Protein AF-A0A2D7IMR1-F1 (afdb_monomer_lite)

Secondary structure (DSSP, 8-state):
-----BSSGGGHHHHHHHHHHHHHHHHHHHHHHHH-TTTTHHHHHHHHHHHHHHHHHHHHHBTTGGGGS-HHHHS---SS---GGGS-----

Radius of gyration: 13.74 Å; chains: 1; bounding box: 32×26×37 Å

Sequence (92 aa):
MINSKAKFESQQKMLETIDKAFSQNLKLRDKLITKSDFENHAKIISTDLLLSELIKKRARLTQGGYNYIPVFMWDWNPHFPISKNLLPKIIR

pLDDT: mean 88.36, std 12.12, range [38.84, 98.0]

Foldseek 3Di:
DLPQDFPDPVCPVVLVVLVVVLVVLVVVLVVLVVVPCVVCVVVLVVSLLVLQVSLQVSLVGTPNRNVRRDPVSVVDDRPDDDPPVSHPPDDD

Structure (mmCIF, N/CA/C/O backbone):
data_AF-A0A2D7IMR1-F1
#
_entry.id   AF-A0A2D7IMR1-F1
#
loop_
_atom_site.group_PDB
_atom_site.id
_atom_site.type_symbol
_atom_site.label_atom_id
_atom_site.label_alt_id
_atom_site.label_comp_id
_atom_site.label_asym_id
_atom_site.label_entity_id
_atom_site.label_seq_id
_atom_site.pdbx_PDB_ins_code
_atom_site.Cartn_x
_atom_site.Cartn_y
_atom_site.Cartn_z
_atom_site.occupancy
_atom_site.B_iso_or_equiv
_atom_site.auth_seq_id
_atom_site.auth_comp_id
_atom_site.auth_asym_id
_atom_site.auth_atom_id
_atom_site.pdbx_PDB_model_num
ATOM 1 N N . MET A 1 1 ? 1.416 -14.921 -16.856 1.00 38.84 1 MET A N 1
ATOM 2 C CA . MET A 1 1 ? 2.149 -14.085 -15.879 1.00 38.84 1 MET A CA 1
ATOM 3 C C . MET A 1 1 ? 2.398 -12.728 -16.510 1.00 38.84 1 MET A C 1
ATOM 5 O O . MET A 1 1 ? 3.142 -12.658 -17.480 1.00 38.84 1 MET A O 1
ATOM 9 N N . ILE A 1 2 ? 1.746 -11.666 -16.032 1.00 46.50 2 ILE A N 1
ATOM 10 C CA . ILE A 1 2 ? 2.081 -10.305 -16.470 1.00 46.50 2 ILE A CA 1
ATOM 11 C C . ILE A 1 2 ? 3.400 -9.957 -15.781 1.00 46.50 2 ILE A C 1
ATOM 13 O O . ILE A 1 2 ? 3.423 -9.624 -14.600 1.00 46.50 2 ILE A O 1
ATOM 17 N N . ASN A 1 3 ? 4.510 -10.121 -16.502 1.00 50.66 3 ASN A N 1
ATOM 18 C CA . ASN A 1 3 ? 5.819 -9.669 -16.050 1.00 50.66 3 ASN A CA 1
ATOM 19 C C . ASN A 1 3 ? 5.788 -8.140 -15.998 1.00 50.66 3 ASN A C 1
ATOM 21 O O . ASN A 1 3 ? 5.951 -7.470 -17.016 1.00 50.66 3 ASN A O 1
ATOM 25 N N . SER A 1 4 ? 5.539 -7.586 -14.813 1.00 60.59 4 SER A N 1
ATOM 26 C CA . SER A 1 4 ? 5.587 -6.149 -14.551 1.00 60.59 4 SER A CA 1
ATOM 27 C C . SER A 1 4 ? 7.044 -5.675 -14.578 1.00 60.59 4 SER A C 1
ATOM 29 O O . SER A 1 4 ? 7.661 -5.482 -13.531 1.00 60.59 4 SER A O 1
ATOM 31 N N . LYS A 1 5 ? 7.624 -5.574 -15.776 1.00 70.50 5 LYS A N 1
ATOM 32 C CA . LYS A 1 5 ? 8.998 -5.109 -15.971 1.00 70.50 5 LYS A CA 1
ATOM 33 C C . LYS A 1 5 ? 9.099 -3.618 -15.661 1.00 70.50 5 LYS A C 1
ATOM 35 O O . LYS A 1 5 ? 8.274 -2.816 -16.113 1.00 70.50 5 LYS A O 1
ATOM 40 N N . ALA A 1 6 ? 10.129 -3.252 -14.905 1.00 80.44 6 ALA A N 1
ATOM 41 C CA . ALA A 1 6 ? 10.515 -1.860 -14.748 1.00 80.44 6 ALA A CA 1
ATOM 42 C C . ALA A 1 6 ? 10.835 -1.220 -16.104 1.00 80.44 6 ALA A C 1
ATOM 44 O O . ALA A 1 6 ? 11.272 -1.896 -17.036 1.00 80.44 6 ALA A O 1
ATOM 45 N N . LYS A 1 7 ? 10.639 0.099 -16.205 1.00 82.69 7 LYS A N 1
ATOM 46 C CA . LYS A 1 7 ? 11.017 0.869 -17.398 1.00 82.69 7 LYS A CA 1
ATOM 47 C C . LYS A 1 7 ? 12.531 0.831 -17.644 1.00 82.69 7 LYS A C 1
ATOM 49 O O . LYS A 1 7 ? 12.962 0.856 -18.791 1.00 82.69 7 LYS A O 1
ATOM 54 N N . PHE A 1 8 ? 13.316 0.754 -16.571 1.00 83.31 8 PHE A N 1
ATOM 55 C CA . PHE A 1 8 ? 14.766 0.584 -16.601 1.00 83.31 8 PHE A CA 1
ATOM 56 C C . PHE A 1 8 ? 15.174 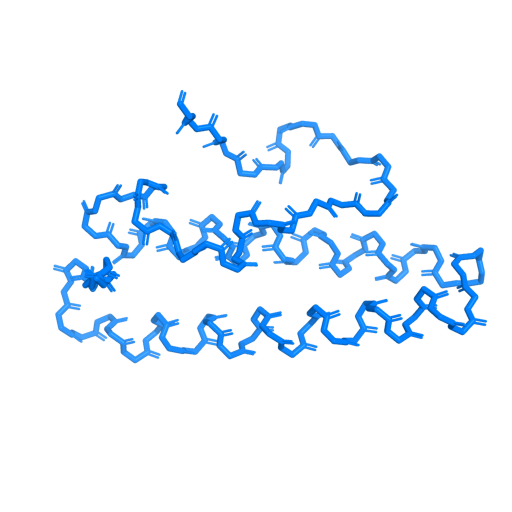-0.519 -15.620 1.00 83.31 8 PHE A C 1
ATOM 58 O O . PHE A 1 8 ? 14.602 -0.606 -14.534 1.00 83.31 8 PHE A O 1
ATOM 65 N N . GLU A 1 9 ? 16.188 -1.324 -15.946 1.00 79.62 9 GLU A N 1
ATOM 66 C CA . GLU A 1 9 ? 16.672 -2.400 -15.059 1.00 79.62 9 GLU A CA 1
ATOM 67 C C . GLU A 1 9 ? 17.098 -1.874 -13.681 1.00 79.62 9 GLU A C 1
ATOM 69 O O . GLU A 1 9 ? 16.800 -2.481 -12.653 1.00 79.62 9 GLU A O 1
ATOM 74 N N . SER A 1 10 ? 17.688 -0.676 -13.637 1.00 82.00 10 SER A N 1
ATOM 75 C CA . SER A 1 10 ? 18.067 0.012 -12.396 1.00 82.00 10 SER A CA 1
ATOM 76 C C . SER A 1 10 ? 16.882 0.313 -11.466 1.00 82.00 10 SER A C 1
ATOM 78 O O . SER A 1 10 ? 17.071 0.491 -10.263 1.00 82.00 10 SER A O 1
ATOM 80 N N . GLN A 1 11 ? 15.652 0.340 -11.990 1.00 86.56 11 GLN A N 1
ATOM 81 C CA . GLN A 1 11 ? 14.426 0.577 -11.225 1.00 86.56 11 GLN A CA 1
ATOM 82 C C . GLN A 1 11 ? 13.770 -0.716 -10.719 1.00 86.56 11 GLN A C 1
ATOM 84 O O . GLN A 1 11 ? 12.836 -0.642 -9.920 1.00 86.56 11 GLN A O 1
ATOM 89 N N . GLN A 1 12 ? 14.256 -1.895 -11.120 1.00 87.50 12 GLN A N 1
ATOM 90 C CA . GLN A 1 12 ? 13.667 -3.179 -10.731 1.00 87.50 12 GLN A CA 1
ATOM 91 C C . GLN A 1 12 ? 13.677 -3.375 -9.207 1.00 87.50 12 GLN A C 1
ATOM 93 O O . GLN A 1 12 ? 12.642 -3.661 -8.605 1.00 87.50 12 GLN A O 1
ATOM 98 N N . LYS A 1 13 ? 14.807 -3.073 -8.556 1.00 89.50 13 LYS A N 1
ATOM 99 C CA . LYS A 1 13 ? 14.936 -3.101 -7.088 1.00 89.50 13 LYS A CA 1
ATOM 100 C C . LYS A 1 13 ? 13.960 -2.142 -6.388 1.00 89.50 13 LYS A C 1
ATOM 102 O O . LYS A 1 13 ? 13.510 -2.393 -5.268 1.00 89.50 13 LYS A O 1
ATOM 107 N N . MET A 1 14 ? 13.621 -1.030 -7.042 1.00 91.25 14 MET A N 1
ATOM 108 C CA . MET A 1 14 ? 12.659 -0.064 -6.516 1.00 91.25 14 MET A CA 1
ATOM 109 C C . MET A 1 14 ? 11.224 -0.591 -6.612 1.00 91.25 14 MET A C 1
ATOM 111 O O . MET A 1 14 ? 10.469 -0.422 -5.657 1.00 91.25 14 MET A O 1
ATOM 115 N N . LEU A 1 15 ? 10.864 -1.276 -7.706 1.00 91.19 15 LEU A N 1
ATOM 116 C CA . LEU A 1 15 ? 9.572 -1.963 -7.817 1.00 91.19 15 LEU A CA 1
ATOM 117 C C . LEU A 1 15 ? 9.404 -3.021 -6.724 1.00 91.19 15 LEU A C 1
ATOM 119 O O . LEU A 1 15 ? 8.399 -3.006 -6.023 1.00 91.19 15 LEU A O 1
ATOM 123 N N . GLU A 1 16 ? 10.411 -3.868 -6.509 1.00 91.12 16 GLU A N 1
ATOM 124 C CA . GLU A 1 16 ? 10.386 -4.893 -5.455 1.00 91.12 16 GLU A CA 1
ATOM 125 C C . GLU A 1 16 ? 10.226 -4.281 -4.057 1.00 91.12 16 GLU A C 1
ATOM 127 O O . GLU A 1 16 ? 9.488 -4.792 -3.211 1.00 91.12 16 GLU A O 1
ATOM 132 N N . THR A 1 17 ? 10.880 -3.141 -3.820 1.00 93.94 17 THR A N 1
ATOM 133 C CA . THR A 1 17 ? 10.751 -2.399 -2.561 1.00 93.94 17 THR A CA 1
ATOM 134 C C . THR A 1 17 ? 9.332 -1.862 -2.373 1.00 93.94 17 THR A C 1
ATOM 136 O O . THR A 1 17 ? 8.783 -1.959 -1.274 1.00 93.94 17 THR A O 1
ATOM 139 N N . ILE A 1 18 ? 8.713 -1.335 -3.434 1.00 94.94 18 ILE A N 1
ATOM 140 C CA . ILE A 1 18 ? 7.320 -0.875 -3.404 1.00 94.94 18 ILE A CA 1
ATOM 141 C C . ILE A 1 18 ? 6.369 -2.051 -3.154 1.00 94.94 18 ILE A C 1
ATOM 143 O O . ILE A 1 18 ? 5.490 -1.938 -2.303 1.00 94.94 18 ILE A O 1
ATOM 147 N N . ASP A 1 19 ? 6.576 -3.185 -3.823 1.00 93.62 19 ASP A N 1
ATOM 148 C CA . ASP A 1 19 ? 5.741 -4.384 -3.689 1.00 93.62 19 ASP A CA 1
ATOM 149 C C . ASP A 1 19 ? 5.783 -4.938 -2.257 1.00 93.62 19 ASP A C 1
ATOM 151 O O . ASP A 1 19 ? 4.746 -5.255 -1.657 1.00 93.62 19 ASP A O 1
ATOM 155 N N . LYS A 1 20 ? 6.979 -4.970 -1.659 1.00 95.56 20 LYS A N 1
ATOM 156 C CA . LYS A 1 20 ? 7.171 -5.349 -0.256 1.00 95.56 20 LYS A CA 1
ATOM 157 C C . LYS A 1 20 ? 6.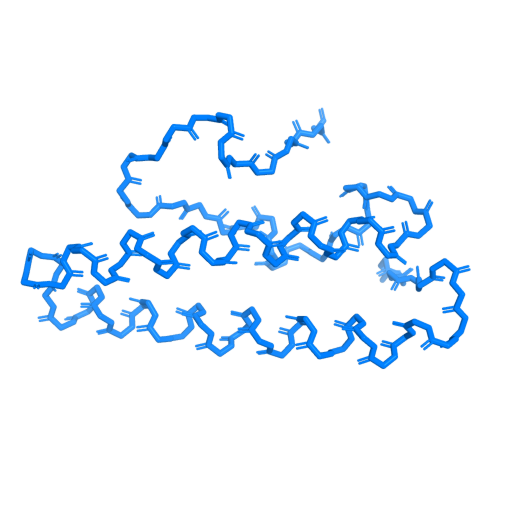506 -4.357 0.697 1.00 95.56 20 LYS A C 1
ATOM 159 O O . LYS A 1 20 ? 5.790 -4.785 1.604 1.00 95.56 20 LYS A O 1
ATOM 164 N N . ALA A 1 21 ? 6.709 -3.054 0.492 1.00 97.12 21 ALA A N 1
ATOM 165 C CA . ALA A 1 21 ? 6.116 -2.014 1.328 1.00 97.12 21 ALA A CA 1
ATOM 166 C C . ALA A 1 21 ? 4.583 -2.051 1.272 1.00 97.12 21 ALA A C 1
ATOM 168 O O . ALA A 1 21 ? 3.931 -1.968 2.312 1.00 97.12 21 ALA A O 1
ATOM 169 N N . PHE A 1 22 ? 4.005 -2.239 0.085 1.00 97.25 22 PHE A N 1
ATOM 170 C CA . PHE A 1 22 ? 2.562 -2.376 -0.092 1.00 97.25 22 PHE A CA 1
ATOM 171 C C . PHE A 1 22 ? 2.033 -3.573 0.698 1.00 97.25 22 PHE A C 1
ATOM 173 O O . PHE A 1 22 ? 1.140 -3.429 1.527 1.00 97.25 22 PHE A O 1
ATOM 180 N N . SER A 1 23 ? 2.653 -4.742 0.520 1.00 96.81 23 SER A N 1
ATOM 181 C CA . SER A 1 23 ? 2.240 -5.978 1.194 1.00 96.81 23 SER A CA 1
ATOM 182 C C . SER A 1 23 ? 2.314 -5.874 2.722 1.00 96.81 23 SER A C 1
ATOM 184 O O . SER A 1 23 ? 1.455 -6.395 3.432 1.00 96.81 23 SER A O 1
ATOM 186 N N . GLN A 1 24 ? 3.342 -5.205 3.250 1.00 97.75 24 GLN A N 1
ATOM 187 C CA . GLN A 1 24 ? 3.500 -4.987 4.690 1.00 97.75 24 GLN A CA 1
ATOM 188 C C . GLN A 1 24 ? 2.435 -4.037 5.248 1.00 97.75 24 GLN A C 1
ATOM 190 O O . GLN A 1 24 ? 1.860 -4.322 6.299 1.00 97.75 24 GLN A O 1
ATOM 195 N N . ASN A 1 25 ? 2.150 -2.942 4.542 1.00 98.00 25 ASN A N 1
ATOM 196 C CA . ASN A 1 25 ? 1.154 -1.962 4.972 1.00 98.00 25 ASN A CA 1
ATOM 197 C C . ASN A 1 25 ? -0.277 -2.491 4.841 1.00 98.00 25 ASN A C 1
ATOM 199 O O . ASN A 1 25 ? -1.092 -2.223 5.717 1.00 98.00 25 ASN A O 1
ATOM 203 N N . LEU A 1 26 ? -0.564 -3.315 3.829 1.00 97.69 26 LEU A N 1
ATOM 204 C CA . LEU A 1 26 ? -1.856 -3.985 3.700 1.00 97.69 26 LEU A CA 1
ATOM 205 C C . LEU A 1 26 ? -2.122 -4.887 4.914 1.00 97.69 26 LEU A C 1
ATOM 207 O O . LEU A 1 26 ? -3.117 -4.712 5.608 1.00 97.69 26 LEU A O 1
ATOM 211 N N . LYS A 1 27 ? -1.152 -5.743 5.273 1.00 97.50 27 LYS A N 1
ATOM 212 C CA . LYS A 1 27 ? -1.234 -6.590 6.477 1.00 97.50 27 LYS A CA 1
ATOM 213 C C . LYS A 1 27 ? -1.381 -5.782 7.767 1.00 97.50 27 LYS A C 1
ATOM 215 O O . LYS A 1 27 ? -2.047 -6.231 8.697 1.00 97.50 27 LYS A O 1
ATOM 220 N N . LEU A 1 28 ? -0.718 -4.628 7.871 1.00 97.31 28 LEU A N 1
ATOM 221 C CA . LEU A 1 28 ? -0.860 -3.740 9.026 1.00 97.31 28 LEU A CA 1
ATOM 222 C C . LEU A 1 28 ? -2.283 -3.184 9.112 1.00 97.31 28 LEU A C 1
ATOM 224 O O . LEU A 1 28 ? -2.892 -3.238 10.177 1.00 97.31 28 LEU A O 1
ATOM 228 N N . ARG A 1 29 ? -2.817 -2.688 7.998 1.00 97.50 29 ARG A N 1
ATOM 229 C CA . ARG A 1 29 ? -4.170 -2.144 7.925 1.00 97.50 29 ARG A CA 1
ATOM 230 C C . ARG A 1 29 ? -5.230 -3.195 8.233 1.00 97.50 29 ARG A C 1
ATOM 232 O O . ARG A 1 29 ? -6.103 -2.922 9.049 1.00 97.50 29 ARG A O 1
ATOM 239 N N . ASP A 1 30 ? -5.099 -4.410 7.713 1.00 97.50 30 ASP A N 1
ATOM 240 C CA . ASP A 1 30 ? -6.036 -5.497 8.021 1.00 97.50 30 ASP A CA 1
ATOM 241 C C . ASP A 1 30 ? -6.016 -5.863 9.515 1.00 97.50 30 ASP A C 1
ATOM 243 O O . ASP A 1 30 ? -7.063 -6.100 10.122 1.00 97.50 30 ASP A O 1
ATOM 247 N N . LYS A 1 31 ? -4.839 -5.820 10.159 1.00 97.69 31 LYS A N 1
ATOM 248 C CA . LYS A 1 31 ? -4.727 -5.977 11.619 1.00 97.69 31 LYS A CA 1
ATOM 249 C C . LYS A 1 31 ? -5.403 -4.841 12.386 1.00 97.69 31 LYS A C 1
ATOM 251 O O . LYS A 1 31 ? -5.977 -5.103 13.438 1.00 97.69 31 LYS A O 1
ATOM 256 N N . LEU A 1 32 ? -5.306 -3.598 11.910 1.00 97.44 32 LEU A N 1
ATOM 257 C CA . LEU A 1 32 ? -5.961 -2.448 12.545 1.00 97.44 32 LEU A CA 1
ATOM 258 C C . LEU A 1 32 ? -7.486 -2.570 12.464 1.00 97.44 32 LEU A C 1
ATOM 260 O O . LEU A 1 32 ? -8.145 -2.411 13.487 1.00 97.44 32 LEU A O 1
ATOM 264 N N . ILE A 1 33 ? -8.012 -2.935 11.290 1.00 96.94 33 ILE A N 1
ATOM 265 C CA . ILE A 1 33 ? -9.443 -3.202 11.077 1.00 96.94 33 ILE A CA 1
ATOM 266 C C . ILE A 1 33 ? -9.920 -4.321 12.008 1.00 96.94 33 ILE A C 1
ATOM 268 O O . ILE A 1 33 ? -10.897 -4.151 12.725 1.00 96.94 33 ILE A 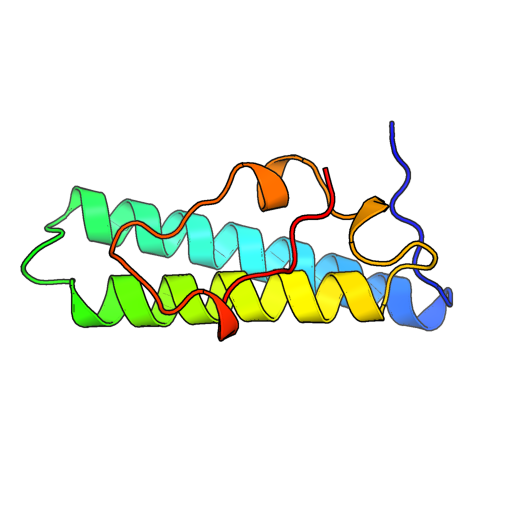O 1
ATOM 272 N N . THR A 1 34 ? -9.190 -5.441 12.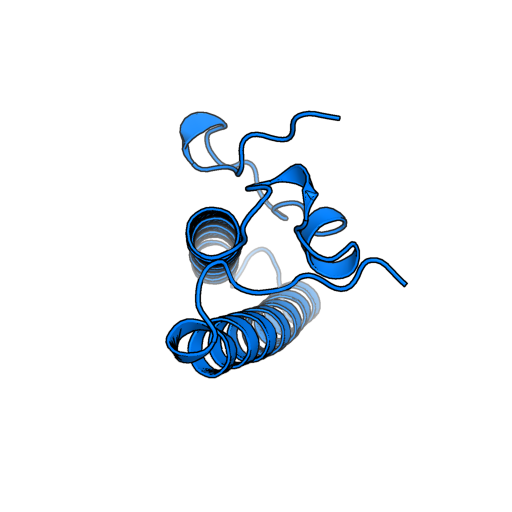053 1.00 97.00 34 THR A N 1
ATOM 273 C CA . THR A 1 34 ? -9.556 -6.602 12.886 1.00 97.00 34 THR A CA 1
ATOM 274 C C . THR A 1 34 ? -9.572 -6.269 14.382 1.00 97.00 34 THR A C 1
ATOM 276 O O . THR A 1 34 ? -10.354 -6.847 15.128 1.00 97.00 34 THR A O 1
ATOM 279 N N . LYS A 1 35 ? -8.698 -5.363 14.844 1.00 96.06 35 LYS A N 1
ATOM 280 C CA . LYS A 1 35 ? -8.656 -4.948 16.254 1.00 96.06 35 LYS A CA 1
ATOM 281 C C . LYS A 1 35 ? -9.823 -4.039 16.625 1.00 96.06 35 LYS A C 1
ATOM 283 O O . LYS A 1 35 ? -10.456 -4.274 17.644 1.00 96.06 35 LYS A O 1
ATOM 288 N N . SER A 1 36 ? -10.030 -2.979 15.849 1.00 95.19 36 SER A N 1
ATOM 289 C CA . SER A 1 36 ? -11.143 -2.033 15.974 1.00 95.19 36 SER A CA 1
ATOM 290 C C . SER A 1 36 ? -10.990 -0.995 14.868 1.00 95.19 36 SER A C 1
ATOM 292 O O . SER A 1 36 ? -10.017 -0.233 14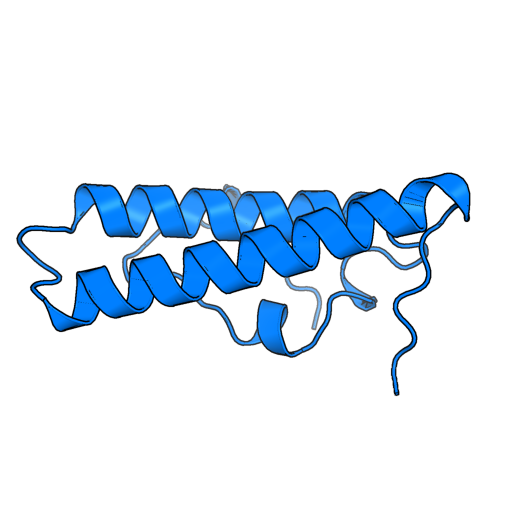.857 1.00 95.19 36 SER A O 1
ATOM 294 N N . ASP A 1 37 ? -11.925 -0.965 13.928 1.00 92.06 37 ASP A N 1
ATOM 295 C CA . ASP A 1 37 ? -11.945 0.011 12.842 1.00 92.06 37 ASP A CA 1
ATOM 296 C C . ASP A 1 37 ? -12.241 1.432 13.354 1.00 92.06 37 ASP A C 1
ATOM 298 O O . ASP A 1 37 ? -11.610 2.389 12.904 1.00 92.06 37 ASP A O 1
ATOM 302 N N . PHE A 1 38 ? -13.111 1.559 14.358 1.00 93.88 38 PHE A N 1
ATOM 303 C CA . PHE A 1 38 ? -13.469 2.818 15.004 1.00 93.88 38 PHE A CA 1
ATOM 304 C C . PHE A 1 38 ? -12.277 3.454 15.729 1.00 93.88 38 PHE A C 1
ATOM 306 O O . PHE A 1 38 ? -11.919 4.601 15.459 1.00 93.88 38 PHE A O 1
ATOM 313 N N . GLU A 1 39 ? -11.597 2.705 16.603 1.00 95.94 39 GLU A N 1
ATOM 314 C CA . GLU A 1 39 ? -10.459 3.236 17.372 1.00 95.94 39 GLU A CA 1
ATOM 315 C C . GLU A 1 39 ? -9.239 3.513 16.487 1.00 95.94 39 GLU A C 1
ATOM 317 O O . GLU A 1 39 ? -8.434 4.405 16.767 1.00 95.94 39 GLU A O 1
ATOM 322 N N . ASN A 1 40 ? -9.087 2.754 15.399 1.00 96.44 40 ASN A N 1
ATOM 323 C CA . ASN A 1 40 ? -7.965 2.899 14.477 1.00 96.44 40 ASN A CA 1
ATOM 324 C C . ASN A 1 40 ? -8.310 3.702 13.220 1.00 96.44 40 ASN A C 1
ATOM 326 O O . ASN A 1 40 ? -7.482 3.754 12.310 1.00 96.44 40 ASN A O 1
ATOM 330 N N . HIS A 1 41 ? -9.465 4.370 13.177 1.00 95.81 41 HIS A N 1
ATOM 331 C CA . HIS A 1 41 ? -9.990 5.052 11.994 1.00 95.81 41 HIS A CA 1
ATOM 332 C C . HIS A 1 41 ? -8.941 5.926 11.286 1.00 95.81 41 HIS A C 1
ATOM 334 O O . HIS A 1 41 ? -8.638 5.733 10.108 1.00 95.81 41 HIS A O 1
ATOM 340 N N . ALA A 1 42 ? -8.288 6.830 12.026 1.00 95.81 42 ALA A N 1
ATOM 341 C CA . ALA A 1 42 ? -7.267 7.718 11.468 1.00 95.81 42 ALA A CA 1
ATOM 342 C C . ALA A 1 42 ? -6.038 6.966 10.918 1.00 95.81 42 ALA A C 1
ATOM 344 O O . ALA A 1 42 ? -5.475 7.360 9.896 1.00 95.81 42 ALA A O 1
ATOM 345 N N . LYS A 1 43 ? -5.630 5.868 11.570 1.00 97.25 43 LYS A N 1
ATOM 346 C CA . LYS A 1 43 ? -4.498 5.032 11.133 1.00 97.25 43 LYS A CA 1
ATOM 347 C C . LYS A 1 43 ? -4.851 4.204 9.901 1.00 97.25 43 LYS A C 1
ATOM 349 O O . LYS A 1 43 ? -3.996 3.983 9.048 1.00 97.25 43 LYS A O 1
ATOM 354 N N . ILE A 1 44 ? -6.096 3.747 9.797 1.00 97.94 44 ILE A N 1
ATOM 355 C CA . ILE A 1 44 ? -6.589 3.017 8.627 1.00 97.94 44 ILE A CA 1
ATOM 356 C C . ILE A 1 44 ? -6.606 3.951 7.417 1.00 97.94 44 ILE A C 1
ATOM 358 O O . ILE A 1 44 ? -6.012 3.609 6.398 1.00 97.94 44 ILE A O 1
ATOM 362 N N . ILE A 1 45 ? -7.163 5.161 7.556 1.00 96.12 45 ILE A N 1
ATOM 363 C CA . ILE A 1 45 ? -7.154 6.170 6.485 1.00 96.12 45 ILE A CA 1
ATOM 364 C C . ILE A 1 45 ? -5.724 6.507 6.056 1.00 96.12 45 ILE A C 1
ATOM 366 O O . ILE A 1 45 ? -5.429 6.509 4.862 1.00 96.12 45 ILE A O 1
ATOM 370 N N . SER A 1 46 ? -4.817 6.775 7.001 1.00 96.75 46 SER A N 1
ATOM 371 C CA . SER A 1 46 ? -3.432 7.114 6.651 1.00 96.75 46 SER A CA 1
ATOM 372 C C . SER A 1 46 ? -2.709 5.958 5.954 1.00 96.75 46 SER A C 1
ATOM 374 O O . SER A 1 46 ? -1.959 6.187 5.002 1.00 96.75 46 SER A O 1
ATOM 376 N N . THR A 1 47 ? -2.979 4.716 6.363 1.00 97.50 47 THR A N 1
ATOM 377 C CA . THR A 1 47 ? -2.415 3.530 5.709 1.00 97.50 47 THR A CA 1
ATOM 378 C C . THR A 1 47 ? -2.995 3.339 4.308 1.00 97.50 47 THR A C 1
ATOM 380 O O . THR A 1 47 ? -2.250 3.050 3.377 1.00 97.50 47 THR A O 1
ATOM 383 N N . ASP A 1 48 ? -4.292 3.571 4.114 1.00 96.94 48 ASP A N 1
ATOM 384 C CA . ASP A 1 48 ? -4.932 3.502 2.798 1.00 96.94 48 ASP A CA 1
ATOM 385 C C . ASP A 1 48 ? -4.420 4.588 1.836 1.00 96.94 48 ASP A C 1
ATOM 387 O O . ASP A 1 48 ? -4.179 4.319 0.657 1.00 96.94 48 ASP A O 1
ATOM 391 N N . LEU A 1 49 ? -4.159 5.800 2.333 1.00 96.62 49 LEU A N 1
ATOM 392 C CA . LEU A 1 49 ? -3.495 6.846 1.549 1.00 96.62 49 LEU A CA 1
ATOM 393 C C . LEU A 1 49 ? -2.081 6.429 1.129 1.00 96.62 49 LEU A C 1
ATOM 395 O O . LEU A 1 49 ? -1.696 6.627 -0.024 1.00 96.62 49 LEU A O 1
ATOM 399 N N . LEU A 1 50 ? -1.319 5.809 2.034 1.00 96.75 50 LEU A N 1
ATOM 400 C CA . LEU A 1 50 ? 0.008 5.282 1.720 1.00 96.75 50 LEU A CA 1
ATOM 401 C C . LEU A 1 50 ? -0.056 4.177 0.654 1.00 96.75 50 LEU A C 1
ATOM 403 O O . LEU A 1 50 ? 0.742 4.197 -0.284 1.00 96.75 50 LEU A O 1
ATOM 407 N N . LEU A 1 51 ? -1.003 3.241 0.765 1.00 97.12 51 LEU A N 1
ATOM 408 C CA . LEU A 1 51 ? -1.209 2.175 -0.221 1.00 97.12 51 LEU A CA 1
ATOM 409 C C . LEU A 1 51 ? -1.527 2.755 -1.605 1.00 97.12 51 LEU A C 1
ATOM 411 O O . LEU A 1 51 ? -0.898 2.360 -2.589 1.00 97.12 51 LEU A O 1
ATOM 415 N N . SER A 1 52 ? -2.400 3.764 -1.675 1.00 95.44 52 SER A N 1
ATOM 416 C CA . SER A 1 52 ? -2.670 4.495 -2.917 1.00 95.44 52 SER A CA 1
ATOM 417 C C . SER A 1 52 ? -1.402 5.113 -3.520 1.00 95.44 52 SER A C 1
ATOM 419 O O . SER A 1 52 ? -1.107 4.923 -4.703 1.00 95.44 52 SER A O 1
ATOM 421 N N . GLU A 1 53 ? -0.603 5.821 -2.717 1.00 95.31 53 GLU A N 1
ATOM 422 C CA . GLU A 1 53 ? 0.634 6.448 -3.193 1.00 95.31 53 GLU A CA 1
ATOM 423 C C . GLU A 1 53 ? 1.670 5.425 -3.671 1.00 95.31 53 GLU A C 1
ATOM 425 O O . GLU A 1 53 ? 2.381 5.675 -4.648 1.00 95.31 53 GLU A O 1
ATOM 430 N N . LEU A 1 54 ? 1.743 4.252 -3.038 1.00 95.62 54 LEU A N 1
ATOM 431 C CA . LEU A 1 54 ? 2.603 3.158 -3.490 1.00 95.62 54 LEU A CA 1
ATOM 432 C C . LEU A 1 54 ? 2.175 2.640 -4.870 1.00 95.62 54 LEU A C 1
ATOM 434 O O . LEU A 1 54 ? 3.035 2.495 -5.739 1.00 95.62 54 LEU A O 1
ATOM 438 N N . ILE A 1 55 ? 0.872 2.466 -5.121 1.00 93.94 55 ILE A N 1
ATOM 439 C CA . ILE A 1 55 ? 0.353 2.078 -6.446 1.00 93.94 55 ILE A CA 1
ATOM 440 C C . ILE A 1 55 ? 0.722 3.133 -7.497 1.00 93.94 55 ILE A C 1
ATOM 442 O O . ILE A 1 55 ? 1.251 2.800 -8.561 1.00 93.94 55 ILE A O 1
ATOM 446 N N . LYS A 1 56 ? 0.516 4.422 -7.196 1.00 93.50 56 LYS A N 1
ATOM 447 C CA . LYS A 1 56 ? 0.873 5.523 -8.109 1.00 93.50 56 LYS A CA 1
ATOM 448 C C . LYS A 1 56 ? 2.374 5.560 -8.403 1.00 93.50 56 LYS A C 1
ATOM 450 O O . LYS A 1 56 ? 2.770 5.735 -9.557 1.00 93.50 56 LYS A O 1
ATOM 455 N N . LYS A 1 57 ? 3.223 5.391 -7.382 1.00 92.69 57 LYS A N 1
ATOM 456 C CA . LYS A 1 57 ? 4.688 5.323 -7.542 1.00 92.69 57 LYS A CA 1
ATOM 457 C C . LYS A 1 57 ? 5.090 4.141 -8.413 1.00 92.69 57 LYS A C 1
ATOM 459 O O . LYS A 1 57 ? 5.890 4.310 -9.329 1.00 92.69 57 LYS A O 1
ATOM 464 N N . ARG A 1 58 ? 4.495 2.974 -8.176 1.00 91.62 58 ARG A N 1
ATOM 465 C CA . ARG A 1 58 ? 4.757 1.770 -8.962 1.00 91.62 58 ARG A CA 1
ATOM 466 C C . ARG A 1 58 ? 4.400 1.954 -10.437 1.00 91.62 58 ARG A C 1
ATOM 468 O O . ARG A 1 58 ? 5.187 1.577 -11.306 1.00 91.62 58 ARG A O 1
ATOM 475 N N . ALA A 1 59 ? 3.252 2.571 -10.718 1.00 91.00 59 ALA A N 1
ATOM 476 C CA . ALA A 1 59 ? 2.795 2.837 -12.081 1.00 91.00 59 ALA A CA 1
ATOM 477 C C . ALA A 1 59 ? 3.793 3.722 -12.838 1.00 91.00 59 ALA A C 1
ATOM 479 O O . ALA A 1 59 ? 4.118 3.442 -13.984 1.00 91.00 59 ALA A O 1
ATOM 480 N N . ARG A 1 60 ? 4.353 4.749 -12.185 1.00 90.44 60 ARG A N 1
ATOM 481 C CA . ARG A 1 60 ? 5.356 5.644 -12.796 1.00 90.44 60 ARG A CA 1
ATOM 482 C C . ARG A 1 60 ? 6.660 4.939 -13.184 1.00 90.44 60 ARG A C 1
ATOM 484 O O . ARG A 1 60 ? 7.337 5.391 -14.102 1.00 90.44 60 ARG A O 1
ATOM 491 N N . LEU A 1 61 ? 7.022 3.870 -12.476 1.00 88.56 61 LEU A N 1
ATOM 492 C CA . LEU A 1 61 ? 8.266 3.118 -12.681 1.00 88.56 61 LEU A CA 1
ATOM 493 C C . LEU A 1 61 ? 8.106 1.940 -13.654 1.00 88.56 61 LEU A C 1
ATOM 495 O O . LEU A 1 61 ? 9.096 1.362 -14.099 1.00 88.56 61 LEU A O 1
ATOM 499 N N . THR A 1 62 ? 6.871 1.570 -13.988 1.00 85.19 62 THR A N 1
ATOM 500 C CA . THR A 1 62 ? 6.574 0.444 -14.877 1.00 85.19 62 THR A CA 1
ATOM 501 C C . THR A 1 62 ? 6.351 0.946 -16.302 1.00 85.19 62 THR A C 1
ATOM 503 O O . THR A 1 62 ? 5.688 1.962 -16.508 1.00 85.19 62 THR A O 1
ATOM 506 N N . GLN A 1 63 ? 6.874 0.233 -17.305 1.00 75.69 63 GLN A N 1
ATOM 507 C CA . GLN A 1 63 ? 6.850 0.689 -18.703 1.00 75.69 63 GLN A CA 1
ATOM 508 C C . GLN A 1 63 ? 5.432 0.932 -19.251 1.00 75.69 63 GLN A C 1
ATOM 510 O O . GLN A 1 63 ? 5.247 1.822 -20.075 1.00 75.69 63 GLN A O 1
ATOM 515 N N . GLY A 1 64 ? 4.427 0.190 -18.776 1.00 79.31 64 GLY A N 1
ATOM 516 C CA . GLY A 1 64 ? 3.031 0.367 -19.190 1.00 79.31 64 GLY A CA 1
ATOM 517 C C . GLY A 1 64 ? 2.125 1.035 -18.154 1.00 79.31 64 GLY A C 1
ATOM 518 O O . GLY A 1 64 ? 0.908 0.863 -18.208 1.00 79.31 64 GLY A O 1
ATOM 519 N N . GLY A 1 65 ? 2.689 1.790 -17.207 1.00 86.19 65 GLY A N 1
ATOM 520 C CA . GLY A 1 65 ? 1.890 2.594 -16.287 1.00 86.19 65 GLY A CA 1
ATOM 521 C C . GLY A 1 65 ? 0.989 1.754 -15.378 1.00 86.19 65 GLY A C 1
ATOM 522 O O . GLY A 1 65 ? 1.400 0.728 -14.833 1.00 86.19 65 GLY A O 1
ATOM 523 N N . TYR A 1 66 ? -0.264 2.192 -15.235 1.00 86.75 66 TYR A N 1
ATOM 524 C CA . TYR A 1 66 ? -1.286 1.501 -14.444 1.00 86.75 66 TYR A CA 1
ATOM 525 C C . TYR A 1 66 ? -1.677 0.128 -15.022 1.00 86.75 66 TYR A C 1
ATOM 527 O O . TYR A 1 66 ? -2.030 -0.769 -14.261 1.00 86.75 66 TYR A O 1
ATOM 535 N N . ASN A 1 67 ? -1.515 -0.093 -16.331 1.00 81.81 67 ASN A N 1
ATOM 536 C CA . ASN A 1 67 ? -1.898 -1.352 -16.990 1.00 81.81 67 ASN A CA 1
ATOM 537 C C . ASN A 1 67 ? -1.033 -2.551 -16.559 1.00 81.81 67 ASN A C 1
ATOM 539 O O . ASN A 1 67 ? -1.367 -3.694 -16.848 1.00 81.81 67 ASN A O 1
ATOM 543 N N . TYR A 1 68 ? 0.090 -2.295 -15.884 1.00 82.25 68 TYR A N 1
ATOM 544 C CA . TYR A 1 68 ? 1.064 -3.309 -15.470 1.00 82.25 68 TYR A CA 1
ATOM 545 C C . TYR A 1 68 ? 1.263 -3.327 -13.948 1.00 82.25 68 TYR A C 1
ATOM 547 O O . TYR A 1 68 ? 2.291 -3.786 -13.443 1.00 82.25 68 TYR A O 1
ATOM 555 N N . ILE A 1 69 ? 0.276 -2.814 -13.210 1.00 86.94 69 ILE A N 1
ATOM 556 C CA . ILE A 1 69 ? 0.189 -2.982 -11.762 1.00 86.94 69 ILE A CA 1
ATOM 557 C C . ILE A 1 69 ? -0.250 -4.425 -11.447 1.00 86.94 69 ILE A C 1
ATOM 559 O O . ILE A 1 69 ? -1.177 -4.930 -12.086 1.00 86.94 69 ILE A O 1
ATOM 563 N N . PRO A 1 70 ? 0.398 -5.106 -10.484 1.00 87.56 70 PRO A N 1
ATOM 564 C CA . PRO A 1 70 ? 0.006 -6.445 -10.062 1.00 87.56 70 PRO A CA 1
ATOM 565 C C . PRO A 1 70 ? -1.443 -6.512 -9.572 1.00 87.56 70 PRO A C 1
ATOM 567 O O . PRO A 1 70 ? -1.911 -5.612 -8.878 1.00 87.56 70 PRO A O 1
ATOM 570 N N . VAL A 1 71 ? -2.123 -7.625 -9.858 1.00 87.31 71 VAL A N 1
ATOM 571 C CA . VAL A 1 71 ? -3.538 -7.836 -9.498 1.00 87.31 71 VAL A CA 1
ATOM 572 C C . VAL A 1 71 ? -3.791 -7.628 -8.001 1.00 87.31 71 VAL A C 1
ATOM 574 O O . VAL A 1 71 ? -4.715 -6.911 -7.643 1.00 87.31 71 VAL A O 1
ATOM 577 N N . PHE A 1 72 ? -2.905 -8.117 -7.127 1.00 87.38 72 PHE A N 1
ATOM 578 C CA . PHE A 1 72 ? -3.065 -7.955 -5.675 1.00 87.38 72 PHE A CA 1
ATOM 579 C C . PHE A 1 72 ? -3.087 -6.489 -5.204 1.00 87.38 72 PHE A C 1
ATOM 581 O O . PHE A 1 72 ? -3.616 -6.193 -4.138 1.00 87.38 72 PHE A O 1
ATOM 588 N N . MET A 1 73 ? -2.488 -5.567 -5.968 1.00 91.00 73 MET A N 1
ATOM 589 C CA . MET A 1 73 ? -2.572 -4.134 -5.684 1.00 91.00 73 MET A CA 1
ATOM 590 C C . MET A 1 73 ? -3.861 -3.520 -6.221 1.00 91.00 73 MET A C 1
ATOM 592 O O . MET A 1 73 ? -4.352 -2.551 -5.652 1.00 91.00 73 MET A O 1
ATOM 596 N N . TRP A 1 74 ? -4.400 -4.071 -7.310 1.00 86.81 74 TRP A N 1
ATOM 597 C CA . TRP A 1 74 ? -5.678 -3.645 -7.870 1.00 86.81 74 TRP A CA 1
ATOM 598 C C . TRP A 1 74 ? -6.882 -4.107 -7.061 1.00 86.81 74 TRP A C 1
ATOM 600 O O . TRP A 1 74 ? -7.895 -3.414 -7.046 1.00 86.81 74 TRP A O 1
ATOM 610 N N . ASP A 1 75 ? -6.769 -5.247 -6.388 1.00 89.50 75 ASP A N 1
ATOM 611 C CA . ASP A 1 75 ? -7.836 -5.778 -5.538 1.00 89.50 75 ASP A CA 1
ATOM 612 C C . ASP A 1 75 ? -8.006 -4.970 -4.241 1.00 89.50 75 ASP A C 1
ATOM 614 O O . ASP A 1 75 ? -9.030 -5.070 -3.561 1.00 89.50 75 ASP A O 1
ATOM 618 N N . TRP A 1 76 ? -7.022 -4.134 -3.897 1.00 93.38 76 TRP A N 1
ATOM 619 C CA . TRP A 1 76 ? -7.130 -3.217 -2.773 1.00 93.38 76 TRP A CA 1
ATOM 620 C C . TRP A 1 76 ? -8.116 -2.080 -3.072 1.00 93.38 76 TRP A C 1
ATOM 622 O O . TRP A 1 76 ? -8.035 -1.402 -4.093 1.00 93.38 76 TRP A O 1
ATOM 632 N N . ASN A 1 77 ? -8.997 -1.820 -2.108 1.00 92.31 77 ASN A N 1
ATOM 633 C CA . ASN A 1 77 ? -9.863 -0.648 -2.055 1.00 92.31 77 ASN A CA 1
ATOM 634 C C . ASN A 1 77 ? -9.816 -0.056 -0.652 1.00 92.31 77 ASN A C 1
ATOM 636 O O . ASN A 1 77 ? -9.752 -0.840 0.298 1.00 92.31 77 ASN A O 1
ATOM 640 N N . PRO A 1 78 ? -9.878 1.277 -0.492 1.00 94.19 78 PRO A N 1
ATOM 641 C CA . PRO A 1 78 ? -9.840 1.905 0.821 1.00 94.19 78 PRO A CA 1
ATOM 642 C C . PRO A 1 78 ? -11.009 1.429 1.694 1.00 94.19 78 PRO A C 1
ATOM 644 O O . PRO A 1 78 ? -12.112 1.210 1.198 1.00 94.19 78 PRO A O 1
ATOM 647 N N . HIS A 1 79 ? -10.754 1.237 2.986 1.00 96.12 79 HIS A N 1
ATOM 648 C CA . HIS A 1 79 ? -11.757 0.746 3.929 1.00 96.12 79 HIS A CA 1
ATOM 649 C C . HIS A 1 79 ? -12.786 1.832 4.269 1.00 96.12 79 HIS A C 1
ATOM 651 O O . HIS A 1 79 ? -13.979 1.559 4.352 1.00 96.12 79 HIS A O 1
ATOM 657 N N . PHE A 1 80 ? -12.318 3.076 4.389 1.00 93.75 80 PHE A N 1
ATOM 658 C CA . PHE A 1 80 ? -13.159 4.257 4.559 1.00 93.75 80 PHE A CA 1
ATOM 659 C C . PHE A 1 80 ? -13.177 5.112 3.285 1.00 93.75 80 PHE A C 1
ATOM 661 O O . PHE A 1 80 ? -12.245 5.036 2.478 1.00 93.75 80 PHE A O 1
ATOM 668 N N . PRO A 1 81 ? -14.200 5.964 3.087 1.00 91.94 81 PRO A N 1
ATOM 669 C CA . PRO A 1 81 ? -14.240 6.878 1.953 1.00 91.94 81 PRO A CA 1
ATOM 670 C C . PRO A 1 81 ? -13.014 7.801 1.912 1.00 91.94 81 PRO A C 1
ATOM 672 O O . PRO A 1 81 ? -12.740 8.549 2.848 1.00 91.94 81 PRO A O 1
ATOM 675 N N . ILE A 1 82 ? -12.299 7.780 0.788 1.00 89.25 82 ILE A N 1
ATOM 676 C CA . ILE A 1 82 ? -11.193 8.692 0.482 1.00 89.25 82 ILE A CA 1
ATOM 677 C C . ILE A 1 82 ? -11.549 9.454 -0.792 1.00 89.25 82 ILE A C 1
ATOM 679 O O . ILE A 1 82 ? -12.192 8.922 -1.700 1.00 89.25 82 ILE A O 1
ATOM 683 N N . SER A 1 83 ? -11.124 10.715 -0.874 1.00 88.69 83 SER A N 1
ATOM 684 C CA . SER A 1 83 ? -11.346 11.530 -2.064 1.00 88.69 83 SER A CA 1
ATOM 685 C C . SER A 1 83 ? -10.785 10.856 -3.322 1.00 88.69 83 SER A C 1
ATOM 687 O O . SER A 1 83 ? -9.628 10.434 -3.362 1.00 88.69 83 SER A O 1
ATOM 689 N N . LYS A 1 84 ? -11.596 10.791 -4.385 1.00 86.56 84 LYS A N 1
ATOM 690 C CA . LYS A 1 84 ? -11.264 10.076 -5.632 1.00 86.56 84 LYS A CA 1
ATOM 691 C C . LYS A 1 84 ? -9.981 10.580 -6.303 1.00 86.56 84 LYS A C 1
ATOM 693 O O . LYS A 1 84 ? -9.284 9.803 -6.943 1.00 86.56 84 LYS A O 1
ATOM 698 N N . ASN A 1 85 ? -9.638 11.860 -6.139 1.00 87.56 85 ASN A N 1
ATOM 699 C CA . ASN A 1 85 ? -8.387 12.438 -6.653 1.00 87.56 85 ASN A CA 1
ATOM 700 C C . ASN A 1 85 ? -7.126 11.861 -5.977 1.00 87.56 85 ASN A C 1
ATOM 702 O O . ASN A 1 85 ? -6.036 11.930 -6.546 1.00 87.56 85 ASN A O 1
ATOM 706 N N . LEU A 1 86 ? -7.267 11.285 -4.782 1.00 86.75 86 LEU A N 1
ATOM 707 C CA . LEU A 1 86 ? -6.193 10.628 -4.051 1.00 86.75 86 LEU A CA 1
ATOM 708 C C . LEU A 1 86 ? -6.079 9.148 -4.401 1.00 86.75 86 LEU A C 1
ATOM 710 O O . LEU A 1 86 ? -5.095 8.544 -3.989 1.00 86.75 86 LEU A O 1
ATOM 714 N N . LEU A 1 87 ? -7.000 8.571 -5.172 1.00 87.69 87 LEU A N 1
ATOM 715 C CA . LEU A 1 87 ? -6.952 7.168 -5.578 1.00 87.69 87 LEU A CA 1
ATOM 716 C C . LEU A 1 87 ? -6.187 6.986 -6.901 1.00 87.69 87 LEU A C 1
ATOM 718 O O . LEU A 1 87 ? -6.044 7.939 -7.678 1.00 87.69 87 LEU A O 1
ATOM 722 N N . PRO A 1 88 ? -5.648 5.785 -7.177 1.00 85.69 88 PRO A N 1
ATOM 723 C CA . PRO A 1 88 ? -5.066 5.473 -8.475 1.00 85.69 88 PRO A CA 1
ATOM 724 C C . PRO A 1 88 ? -6.121 5.636 -9.573 1.00 85.69 88 PRO A C 1
ATOM 726 O O . PRO A 1 88 ? -7.279 5.258 -9.394 1.00 85.69 88 PRO A O 1
ATOM 729 N N . LYS A 1 89 ? -5.728 6.187 -10.726 1.00 77.31 89 LYS A N 1
ATOM 730 C CA . LYS A 1 89 ? -6.617 6.254 -11.890 1.00 77.31 89 LYS A CA 1
ATOM 731 C C . LYS A 1 89 ? -6.761 4.841 -12.448 1.00 77.31 89 LYS A C 1
ATOM 733 O O . LYS A 1 89 ? -5.901 4.385 -13.196 1.00 77.31 89 LYS A O 1
ATOM 738 N N . ILE A 1 90 ? -7.815 4.147 -12.035 1.00 63.34 90 ILE A N 1
ATOM 739 C CA . ILE A 1 90 ? -8.176 2.852 -12.602 1.00 63.34 90 ILE A CA 1
ATOM 740 C C . ILE A 1 90 ? -8.667 3.122 -14.023 1.00 63.34 90 ILE A C 1
ATOM 742 O O . ILE A 1 90 ? -9.722 3.723 -14.208 1.00 63.34 90 ILE A O 1
ATOM 746 N N . ILE A 1 91 ? -7.881 2.729 -15.020 1.00 54.75 91 ILE A N 1
ATOM 747 C CA . ILE A 1 91 ? -8.370 2.563 -16.387 1.00 54.75 91 ILE A CA 1
ATOM 748 C C . ILE A 1 91 ? -8.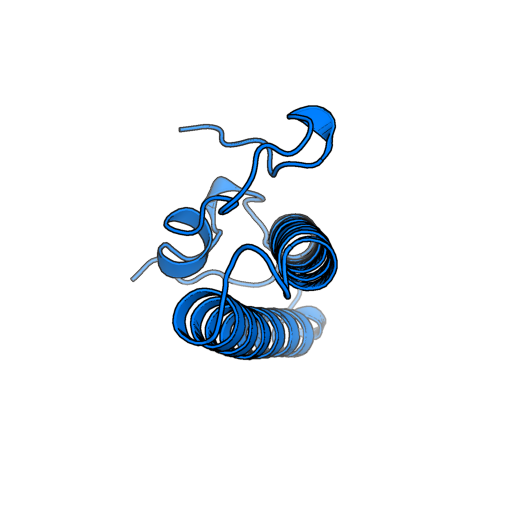562 1.053 -16.519 1.00 54.75 91 ILE A C 1
ATOM 750 O O . ILE A 1 91 ? -7.578 0.326 -16.631 1.00 54.75 91 ILE A O 1
ATOM 754 N N . ARG A 1 92 ? -9.800 0.584 -16.345 1.00 49.69 92 ARG A N 1
ATOM 755 C CA . ARG A 1 92 ? -10.202 -0.777 -16.718 1.00 49.69 92 ARG A CA 1
ATOM 756 C C . ARG A 1 92 ? -10.778 -0.734 -18.121 1.00 49.69 92 ARG A C 1
ATOM 758 O O . ARG A 1 92 ? -11.533 0.227 -18.387 1.00 49.69 92 ARG A O 1
#